Protein AF-H1S888-F1 (afdb_monomer_lite)

pLDDT: mean 78.97, std 16.56, range [36.41, 96.88]

InterPro domains:
  IPR021254 Protein of unknown function DUF2806 [PF10987] (113-180)

Sequence (180 aa):
MDIPGEKLIIKLWESCADRAIGSLLKPWQIKREGLAQVEVRRQETLLLAQAEKDADDIRKGLKIISGSGTAMRLIGTVAPKPDGKVEPTLDLDSLASSVTHARTANAIREEVNVAKALLHAEATLSRDDSPVPAESINDDWMYRWRDSAASVSSEQMQSLWGSVLAGEVKSPGSFSLRTL

Foldseek 3Di:
DDQALPVLLVLLVVLQVVLCALVVCPVVVVVVVPDDPPVSVVVVVVSLVVLLVVLVCLLVVVAADDPDPDDRDDDDDPDDDDPDPDDPDDDPVVVVRNVVSNVVSLVSQLSSQSNLLQVLLSVVSSNHRQDFDPDHADPVQVVLLSNLSSPDDDSVVSNVSSVVSNVCRRPPPPDDSVND

Secondary structure (DSSP, 8-state):
-PPTTHHHHHHHHHHHHTTTTTGGGHHHHHHHTTS-HHHHHHHHHHHHHHHHHHHHHHHTTS-----STT--------PPPPSS-------HHHHHHHHHHHHHHHHHHHHHHHHHHHHHHHHHHTT--PPPPSSPPPHHHHHHHHHHHHT--SHHHHHHHHHHHHHHHHSTTSS-GGG-

Structure (mmCIF, N/CA/C/O backbone):
data_AF-H1S888-F1
#
_entry.id   AF-H1S888-F1
#
loop_
_atom_site.group_PDB
_atom_site.id
_atom_site.type_symbol
_atom_site.label_atom_id
_atom_site.label_alt_id
_atom_site.label_comp_id
_atom_site.label_asym_id
_atom_site.label_entity_id
_atom_site.label_seq_id
_atom_site.pdbx_PDB_ins_code
_atom_site.Cartn_x
_atom_site.Cartn_y
_atom_site.Cartn_z
_atom_site.occupancy
_atom_site.B_iso_or_equiv
_atom_site.auth_seq_id
_atom_site.auth_comp_id
_atom_site.auth_asym_id
_atom_site.auth_atom_id
_atom_site.pdbx_PDB_model_num
ATOM 1 N N . MET A 1 1 ? 19.647 15.622 -17.410 1.00 48.53 1 MET A N 1
ATOM 2 C CA . MET A 1 1 ? 20.267 14.317 -17.114 1.00 48.53 1 MET A CA 1
ATOM 3 C C . MET A 1 1 ? 19.140 13.451 -16.610 1.00 48.53 1 MET A C 1
ATOM 5 O O . MET A 1 1 ? 18.518 13.871 -15.644 1.00 48.53 1 MET A O 1
ATOM 9 N N . ASP A 1 2 ? 18.837 12.350 -17.296 1.00 62.00 2 ASP A N 1
ATOM 10 C CA . ASP A 1 2 ? 17.839 11.381 -16.825 1.00 62.00 2 ASP A CA 1
ATOM 11 C C . ASP A 1 2 ? 18.336 10.807 -15.491 1.00 62.00 2 ASP A C 1
ATOM 13 O O . ASP A 1 2 ? 19.504 10.416 -15.391 1.00 62.00 2 ASP A O 1
ATOM 17 N N . ILE A 1 3 ? 17.498 10.832 -14.453 1.00 72.19 3 ILE A N 1
ATOM 18 C CA . ILE A 1 3 ? 17.860 10.257 -13.156 1.00 72.19 3 ILE A CA 1
ATOM 19 C C . ILE A 1 3 ? 17.738 8.733 -13.279 1.00 72.19 3 ILE A C 1
ATOM 21 O O . ILE A 1 3 ? 16.745 8.250 -13.834 1.00 72.19 3 ILE A O 1
ATOM 25 N N . PRO A 1 4 ? 18.706 7.959 -12.757 1.00 80.50 4 PRO A N 1
ATOM 26 C CA . PRO A 1 4 ? 18.615 6.513 -12.786 1.00 80.50 4 PRO A CA 1
ATOM 27 C C . PRO A 1 4 ? 17.302 5.977 -12.214 1.00 80.50 4 PRO A C 1
ATOM 29 O O . PRO A 1 4 ? 16.822 6.453 -11.183 1.00 80.50 4 PRO A O 1
ATOM 32 N N . GLY A 1 5 ? 16.682 5.027 -12.913 1.00 83.50 5 GLY A N 1
ATOM 33 C CA . GLY A 1 5 ? 15.406 4.425 -12.506 1.00 83.50 5 GLY A CA 1
ATOM 34 C C . GLY A 1 5 ? 14.165 5.319 -12.543 1.00 83.50 5 GLY A C 1
ATOM 35 O O . GLY A 1 5 ? 13.061 4.835 -12.288 1.00 83.50 5 GLY A O 1
ATOM 36 N N . GLU A 1 6 ? 14.283 6.595 -12.917 1.00 84.94 6 GLU A N 1
ATOM 37 C CA . GLU A 1 6 ? 13.170 7.554 -12.935 1.00 84.94 6 GLU A CA 1
ATOM 38 C C . GLU A 1 6 ? 11.972 7.048 -13.745 1.00 84.94 6 GLU A C 1
ATOM 40 O O . GLU A 1 6 ? 10.835 7.077 -13.271 1.00 84.94 6 GLU A O 1
ATOM 45 N N . LYS A 1 7 ? 12.235 6.504 -14.936 1.00 87.38 7 LYS A N 1
ATOM 46 C CA . LYS A 1 7 ? 11.199 6.002 -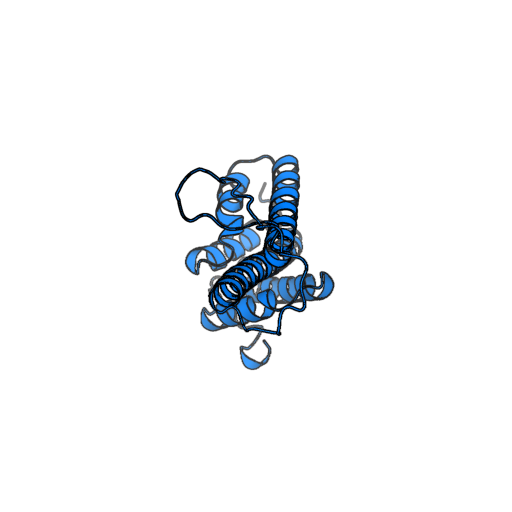15.847 1.00 87.38 7 LYS A CA 1
ATOM 47 C C . LYS A 1 7 ? 10.492 4.756 -15.298 1.00 87.38 7 LYS A C 1
ATOM 49 O O . LYS A 1 7 ? 9.284 4.615 -15.468 1.00 87.38 7 LYS A O 1
ATOM 54 N N . LEU A 1 8 ? 11.213 3.877 -14.597 1.00 90.31 8 LEU A N 1
ATOM 55 C CA . LEU A 1 8 ? 10.620 2.710 -13.933 1.00 90.31 8 LEU A CA 1
ATOM 56 C C . LEU A 1 8 ? 9.740 3.133 -12.757 1.00 90.31 8 LEU A C 1
ATOM 58 O O . LEU A 1 8 ? 8.657 2.580 -12.570 1.00 90.31 8 LEU A O 1
ATOM 62 N N . ILE A 1 9 ? 10.172 4.138 -11.992 1.00 88.62 9 ILE A N 1
ATOM 63 C CA . ILE A 1 9 ? 9.367 4.678 -10.898 1.00 88.62 9 ILE A CA 1
ATOM 64 C C . ILE A 1 9 ? 8.103 5.345 -11.452 1.00 88.62 9 ILE A C 1
ATOM 66 O O . ILE A 1 9 ? 7.027 5.137 -10.906 1.00 88.62 9 ILE A O 1
ATOM 70 N N . ILE A 1 10 ? 8.189 6.115 -12.543 1.00 86.69 10 ILE A N 1
ATOM 71 C CA . ILE A 1 10 ? 6.998 6.684 -13.201 1.00 86.69 10 ILE A CA 1
ATOM 72 C C . ILE A 1 10 ? 6.007 5.570 -13.570 1.00 86.69 10 ILE A C 1
ATOM 74 O O . ILE A 1 10 ? 4.856 5.622 -13.138 1.00 86.69 10 ILE A O 1
ATOM 78 N N . LYS A 1 11 ? 6.475 4.507 -14.238 1.00 89.19 11 LYS A N 1
ATOM 79 C CA . LYS A 1 11 ? 5.633 3.353 -14.588 1.00 89.19 11 LYS A CA 1
ATOM 80 C C . LYS A 1 11 ? 5.002 2.673 -13.367 1.00 89.19 11 LYS A C 1
ATOM 82 O O . LYS A 1 11 ? 3.832 2.287 -13.424 1.00 89.19 11 LYS A O 1
ATOM 87 N N . LEU A 1 12 ? 5.751 2.506 -12.271 1.00 90.75 12 LEU A N 1
ATOM 88 C CA . LEU A 1 12 ? 5.231 1.959 -11.010 1.00 90.75 12 LEU A CA 1
ATOM 89 C C . LEU A 1 12 ? 4.005 2.757 -10.537 1.00 90.75 12 LEU A C 1
ATOM 91 O O . LEU A 1 12 ? 2.976 2.166 -10.208 1.00 90.75 12 LEU A O 1
ATOM 95 N N . TRP A 1 13 ? 4.101 4.087 -10.523 1.00 86.50 13 TRP A N 1
ATOM 96 C CA . TRP A 1 13 ? 3.029 4.945 -10.015 1.00 86.50 13 TRP A CA 1
ATOM 97 C C . TRP A 1 13 ? 1.839 5.044 -10.954 1.00 86.50 13 TRP A C 1
ATOM 99 O O . TRP A 1 13 ? 0.715 4.982 -10.468 1.00 86.50 13 TRP A O 1
ATOM 109 N N . GLU A 1 14 ? 2.052 5.105 -12.268 1.00 85.56 14 GLU A N 1
ATOM 110 C CA . GLU A 1 14 ? 0.965 5.003 -13.255 1.00 85.56 14 GLU A CA 1
ATOM 111 C C . GLU A 1 14 ? 0.195 3.686 -13.074 1.00 85.56 14 GLU A C 1
ATOM 113 O O . GLU A 1 14 ? -1.032 3.673 -12.967 1.00 85.56 14 GLU A O 1
ATOM 118 N N . SER A 1 15 ? 0.924 2.583 -12.875 1.00 87.31 15 SER A N 1
ATOM 119 C CA . SER A 1 15 ? 0.326 1.267 -12.623 1.00 87.31 15 SER A CA 1
ATOM 120 C C . SER A 1 15 ? -0.490 1.217 -11.321 1.00 87.31 15 SER A C 1
ATOM 122 O O . SER A 1 15 ? -1.441 0.444 -11.212 1.00 87.31 15 SER A O 1
ATOM 124 N N . CYS A 1 16 ? -0.173 2.037 -10.321 1.00 84.69 16 CYS A N 1
ATOM 125 C CA . CYS A 1 16 ? -0.935 2.083 -9.070 1.00 84.69 16 CYS A CA 1
ATOM 126 C C . CYS A 1 16 ? -2.110 3.073 -9.133 1.00 84.69 16 CYS A C 1
ATOM 128 O O . CYS A 1 16 ? -3.211 2.768 -8.663 1.00 84.69 16 CYS A O 1
ATOM 130 N N . ALA A 1 17 ? -1.893 4.245 -9.734 1.00 76.75 17 ALA A N 1
ATOM 131 C CA . ALA A 1 17 ? -2.830 5.363 -9.748 1.00 76.75 17 ALA A CA 1
ATOM 132 C C . ALA A 1 17 ? -4.131 5.032 -10.489 1.00 76.75 17 ALA A C 1
ATOM 134 O O . ALA A 1 17 ? -5.212 5.331 -9.966 1.00 76.75 17 ALA A O 1
ATOM 135 N N . ASP A 1 18 ? -4.027 4.356 -11.637 1.00 74.94 18 ASP A N 1
ATOM 136 C CA . ASP A 1 18 ? -5.175 3.939 -12.455 1.00 74.94 18 ASP A CA 1
ATOM 137 C C . ASP A 1 18 ? -6.111 2.980 -11.707 1.00 74.94 18 ASP A C 1
ATOM 139 O O . ASP A 1 18 ? -7.316 2.951 -11.945 1.00 74.94 18 ASP A O 1
ATOM 143 N N . ARG A 1 19 ? -5.568 2.228 -10.744 1.00 79.75 19 ARG A N 1
ATOM 144 C CA . ARG A 1 19 ? -6.278 1.187 -9.982 1.00 79.75 19 ARG A CA 1
ATOM 145 C C . ARG A 1 19 ? -6.699 1.658 -8.586 1.00 79.75 19 ARG A C 1
ATOM 147 O O . ARG A 1 19 ? -7.137 0.852 -7.770 1.00 79.75 19 ARG A O 1
ATOM 154 N N . ALA A 1 20 ? -6.560 2.960 -8.309 1.00 66.81 20 ALA A N 1
ATOM 155 C CA . ALA A 1 20 ? -6.779 3.588 -7.001 1.00 66.81 20 ALA A CA 1
ATOM 156 C C . ALA A 1 20 ? -5.927 2.999 -5.854 1.00 66.81 20 ALA A C 1
ATOM 158 O O . ALA A 1 20 ? -6.267 3.145 -4.679 1.00 66.81 20 ALA A O 1
ATOM 159 N N . ILE A 1 21 ? -4.795 2.378 -6.182 1.00 74.06 21 ILE A N 1
ATOM 160 C CA . ILE A 1 21 ? -3.857 1.802 -5.217 1.00 74.06 21 ILE A CA 1
ATOM 161 C C . ILE A 1 21 ? -2.897 2.904 -4.765 1.00 74.06 21 ILE A C 1
ATOM 163 O O . ILE A 1 21 ? -2.371 3.653 -5.586 1.00 74.06 21 ILE A O 1
ATOM 167 N N . GLY A 1 22 ? -2.683 3.033 -3.454 1.00 65.38 22 GLY A N 1
ATOM 168 C CA . GLY A 1 22 ? -1.818 4.083 -2.911 1.00 65.38 22 GLY A CA 1
ATOM 169 C C . GLY A 1 22 ? -2.488 5.460 -2.862 1.00 65.38 22 GLY A C 1
ATOM 170 O O . GLY A 1 22 ? -1.822 6.477 -3.042 1.00 65.38 22 GLY A O 1
ATOM 171 N N . SER A 1 23 ? -3.798 5.520 -2.589 1.00 68.44 23 SER A N 1
ATOM 172 C CA . SER A 1 23 ? -4.557 6.777 -2.441 1.00 68.44 23 SER A CA 1
ATOM 173 C C . SER A 1 23 ? -3.902 7.769 -1.461 1.00 68.44 23 SER A C 1
ATOM 175 O O . SER A 1 23 ? -3.877 8.973 -1.721 1.00 68.44 23 SER A O 1
ATOM 177 N N . LEU A 1 24 ? -3.287 7.268 -0.381 1.00 70.25 24 LEU A N 1
ATOM 178 C CA . LEU A 1 24 ? -2.504 8.062 0.582 1.00 70.25 24 LEU A CA 1
ATOM 179 C C . LEU A 1 24 ? -1.325 8.824 -0.050 1.00 70.25 24 LEU A C 1
ATOM 181 O O . LEU A 1 24 ? -0.896 9.843 0.489 1.00 70.25 24 LEU A O 1
ATOM 185 N N . LEU A 1 25 ? -0.810 8.350 -1.186 1.00 68.50 25 LEU A N 1
ATOM 186 C CA . LEU A 1 25 ? 0.389 8.860 -1.850 1.00 68.50 25 LEU A CA 1
ATOM 187 C C . LEU A 1 25 ? 0.079 9.650 -3.137 1.00 68.50 25 LEU A C 1
ATOM 189 O O . LEU A 1 25 ? 0.992 10.167 -3.775 1.00 68.50 25 LEU A O 1
ATOM 193 N N . LYS A 1 26 ? -1.192 9.868 -3.504 1.00 69.44 26 LYS A N 1
ATOM 194 C CA . LYS A 1 26 ? -1.537 10.767 -4.629 1.00 69.44 26 LYS A CA 1
ATOM 195 C C . LYS A 1 26 ? -0.966 12.194 -4.488 1.00 69.44 26 LYS A C 1
ATOM 197 O O . LYS A 1 26 ? -0.446 12.716 -5.472 1.00 69.44 26 LYS A O 1
ATOM 202 N N . PRO A 1 27 ? -0.968 12.836 -3.297 1.00 60.16 27 PRO A N 1
ATOM 203 C CA . PRO A 1 27 ? -0.308 14.135 -3.112 1.00 60.16 27 PRO A CA 1
ATOM 204 C C . PRO A 1 27 ? 1.209 14.094 -3.336 1.00 60.16 27 PRO A C 1
ATOM 206 O O . PRO A 1 27 ? 1.821 15.113 -3.650 1.00 60.16 27 PRO A O 1
ATOM 209 N N . TRP A 1 28 ? 1.821 12.927 -3.148 1.00 58.56 28 TRP A N 1
ATOM 210 C CA . TRP A 1 28 ? 3.250 12.716 -3.318 1.00 58.56 28 TRP A CA 1
ATOM 211 C C . TRP A 1 28 ? 3.652 12.657 -4.799 1.00 58.56 28 TRP A C 1
ATOM 213 O O . TRP A 1 28 ? 4.620 13.319 -5.171 1.00 58.56 28 TRP A O 1
ATOM 223 N N . GLN A 1 29 ? 2.865 11.988 -5.654 1.00 64.19 29 GLN A N 1
ATOM 224 C CA . GLN A 1 29 ? 3.070 11.957 -7.112 1.00 64.19 29 GLN A CA 1
ATOM 225 C C . GLN A 1 29 ? 3.156 13.382 -7.686 1.00 64.19 29 GLN A C 1
ATOM 227 O O . GLN A 1 29 ? 4.125 13.730 -8.355 1.00 64.19 29 GLN A O 1
ATOM 232 N N . ILE A 1 30 ? 2.212 14.240 -7.281 1.00 63.41 30 ILE A N 1
ATOM 233 C CA . ILE A 1 30 ? 2.127 15.650 -7.690 1.00 63.41 30 ILE A CA 1
ATOM 234 C C . ILE A 1 30 ? 3.337 16.468 -7.196 1.00 63.41 30 ILE A C 1
ATOM 236 O O . ILE A 1 30 ? 3.849 17.328 -7.907 1.00 63.41 30 ILE A O 1
ATOM 240 N N . LYS A 1 31 ? 3.814 16.229 -5.965 1.00 61.53 31 LYS A N 1
ATOM 241 C CA . LYS A 1 31 ? 4.957 16.964 -5.388 1.00 61.53 31 LYS A CA 1
ATOM 242 C C . LYS A 1 31 ? 6.301 16.530 -5.964 1.00 61.53 31 LYS A C 1
ATOM 244 O O . LYS A 1 31 ? 7.193 17.364 -6.095 1.00 61.53 31 LYS A O 1
ATOM 249 N N . ARG A 1 32 ? 6.468 15.248 -6.294 1.00 62.41 32 ARG A N 1
ATOM 250 C CA . ARG A 1 32 ? 7.702 14.732 -6.902 1.00 62.41 32 ARG A CA 1
ATOM 251 C C . ARG A 1 32 ? 7.912 15.297 -8.305 1.00 62.41 32 ARG A C 1
ATOM 253 O O . ARG A 1 32 ? 9.036 15.655 -8.643 1.00 62.41 32 ARG A O 1
ATOM 260 N N . GLU A 1 33 ? 6.827 15.473 -9.056 1.00 61.12 33 GLU A N 1
ATOM 261 C CA . GLU A 1 33 ? 6.816 16.200 -10.332 1.00 61.12 33 GLU A CA 1
ATOM 262 C C . GLU A 1 33 ? 7.243 17.684 -10.173 1.00 61.12 33 GLU A C 1
ATOM 264 O O . GLU A 1 33 ? 7.674 18.308 -11.139 1.00 61.12 33 GLU A O 1
ATOM 269 N N . GLY A 1 34 ? 7.212 18.236 -8.948 1.00 56.25 34 GLY A N 1
ATOM 270 C CA . GLY A 1 34 ? 7.568 19.619 -8.590 1.00 56.25 34 GLY A CA 1
ATOM 271 C C . GLY A 1 34 ? 8.703 19.770 -7.553 1.00 56.25 34 GLY A C 1
ATOM 272 O O . GLY A 1 34 ? 8.559 20.508 -6.590 1.00 56.25 34 GLY A O 1
ATOM 273 N N . LEU A 1 35 ? 9.822 19.054 -7.711 1.00 51.38 35 LEU A N 1
ATOM 274 C CA . LEU A 1 35 ? 11.187 19.335 -7.197 1.00 51.38 35 LEU A CA 1
ATOM 275 C C . LEU A 1 35 ? 11.399 19.989 -5.793 1.00 51.38 35 LEU A C 1
ATOM 277 O O . LEU A 1 35 ? 11.653 21.189 -5.694 1.00 51.38 35 LEU A O 1
ATOM 281 N N . ALA A 1 36 ? 11.506 19.161 -4.733 1.00 57.38 36 ALA A N 1
ATOM 282 C CA . ALA A 1 36 ? 12.426 19.323 -3.574 1.00 57.38 36 ALA A CA 1
ATOM 283 C C . ALA A 1 36 ? 12.501 18.030 -2.711 1.00 57.38 36 ALA A C 1
ATOM 285 O O . ALA A 1 36 ? 11.753 17.857 -1.750 1.00 57.38 36 ALA A O 1
ATOM 286 N N . GLN A 1 37 ? 13.410 17.101 -3.032 1.00 61.38 37 GLN A N 1
ATOM 287 C CA . GLN A 1 37 ? 13.359 15.703 -2.550 1.00 61.38 37 GLN A CA 1
ATOM 288 C C . GLN A 1 37 ? 13.483 15.498 -1.022 1.00 61.38 37 GLN A C 1
ATOM 290 O O . GLN A 1 37 ? 12.790 14.650 -0.466 1.00 61.38 37 GLN A O 1
ATOM 295 N N . VAL A 1 38 ? 14.330 16.257 -0.312 1.00 64.31 38 VAL A N 1
ATOM 296 C CA . VAL A 1 38 ? 14.580 16.027 1.133 1.00 64.31 38 VAL A CA 1
ATOM 297 C C . VAL A 1 38 ? 13.374 16.405 1.997 1.00 64.31 38 VAL A C 1
ATOM 299 O O . VAL A 1 38 ? 12.980 15.651 2.887 1.00 64.31 38 VAL A O 1
ATOM 302 N N . GLU A 1 39 ? 12.766 17.561 1.730 1.00 69.62 39 GLU A N 1
ATOM 303 C CA . GLU A 1 39 ? 11.592 18.018 2.479 1.00 69.62 39 GLU A CA 1
ATOM 304 C C . GLU A 1 39 ? 10.372 17.145 2.174 1.00 69.62 39 GLU A C 1
ATOM 306 O O . GLU A 1 39 ? 9.610 16.806 3.078 1.00 69.62 39 GLU A O 1
ATOM 311 N N . VAL A 1 40 ? 10.236 16.703 0.922 1.00 69.62 40 VAL A N 1
ATOM 312 C CA . VAL A 1 40 ? 9.197 15.756 0.505 1.00 69.62 40 VAL A CA 1
ATOM 313 C C . VAL A 1 40 ? 9.347 14.427 1.256 1.00 69.62 40 VAL A C 1
ATOM 315 O O . VAL A 1 40 ? 8.387 13.981 1.888 1.00 69.62 40 VAL A O 1
ATOM 318 N N . ARG A 1 41 ? 10.569 13.883 1.353 1.00 71.75 41 ARG A N 1
ATOM 319 C CA . ARG A 1 41 ? 10.831 12.632 2.083 1.00 71.75 41 ARG A CA 1
ATOM 320 C C . ARG A 1 41 ? 10.530 12.725 3.579 1.00 71.75 41 ARG A C 1
ATOM 322 O O . ARG A 1 41 ? 9.995 11.791 4.187 1.00 71.75 41 ARG A O 1
ATOM 329 N N . ARG A 1 42 ? 10.860 13.864 4.192 1.00 79.38 42 ARG A N 1
ATOM 330 C CA . ARG A 1 42 ? 10.530 14.145 5.595 1.00 79.38 42 ARG A CA 1
ATOM 331 C C . ARG A 1 42 ? 9.015 14.194 5.801 1.00 79.38 42 ARG A C 1
ATOM 333 O O . ARG A 1 42 ? 8.509 13.585 6.740 1.00 79.38 42 ARG A O 1
ATOM 340 N N . GLN A 1 43 ? 8.292 14.885 4.922 1.00 75.44 43 GLN A N 1
ATOM 341 C CA . GLN A 1 43 ? 6.833 14.997 4.986 1.00 75.44 43 GLN A CA 1
ATOM 342 C C . GLN A 1 43 ? 6.127 13.648 4.801 1.00 75.44 43 GLN A C 1
ATOM 344 O O . GLN A 1 43 ? 5.179 13.372 5.531 1.00 75.44 43 GLN A O 1
ATOM 349 N N . GLU A 1 44 ? 6.601 12.793 3.891 1.00 76.62 44 GLU A N 1
ATOM 350 C CA . GLU A 1 44 ? 6.084 11.425 3.710 1.00 76.62 44 GLU A CA 1
ATOM 351 C C . GLU A 1 44 ? 6.163 10.614 5.001 1.00 76.62 44 GLU A C 1
ATOM 353 O O . GLU A 1 44 ? 5.178 10.026 5.447 1.00 76.62 44 GLU A O 1
ATOM 358 N N . THR A 1 45 ? 7.346 10.617 5.618 1.00 83.81 45 THR A N 1
ATOM 359 C CA . THR A 1 45 ? 7.608 9.848 6.836 1.00 83.81 45 THR A CA 1
ATOM 360 C C . THR A 1 45 ? 6.687 10.314 7.962 1.00 83.81 45 THR A C 1
ATOM 362 O O . THR A 1 45 ? 6.119 9.498 8.684 1.00 83.81 45 THR A O 1
ATOM 365 N N . LEU A 1 46 ? 6.482 11.629 8.076 1.00 87.56 46 LEU A N 1
ATOM 366 C CA . LEU A 1 46 ? 5.566 12.216 9.051 1.00 87.56 46 LEU A CA 1
ATOM 367 C C . LEU A 1 46 ? 4.104 11.853 8.783 1.00 87.56 46 LEU A C 1
ATOM 369 O O . LEU A 1 46 ? 3.377 11.577 9.732 1.00 87.56 46 LEU A O 1
ATOM 373 N N . LEU A 1 47 ? 3.668 11.835 7.521 1.00 85.06 47 LEU A N 1
ATOM 374 C CA . LEU A 1 47 ? 2.293 11.483 7.164 1.00 85.06 47 LEU A CA 1
ATOM 375 C C . LEU A 1 47 ? 1.987 10.018 7.488 1.00 85.06 47 LEU A C 1
ATOM 377 O O . LEU A 1 47 ? 0.950 9.731 8.084 1.00 85.06 47 LEU A O 1
ATOM 381 N N . LEU A 1 48 ? 2.905 9.105 7.161 1.00 86.62 48 LEU A N 1
ATOM 382 C CA . LEU A 1 48 ? 2.769 7.691 7.513 1.00 86.62 48 LEU A CA 1
ATOM 383 C C . LEU A 1 48 ? 2.771 7.489 9.032 1.00 86.62 48 LEU A C 1
ATOM 385 O O . LEU A 1 48 ? 1.879 6.828 9.557 1.00 86.62 48 LEU A O 1
ATOM 389 N N . ALA A 1 49 ? 3.709 8.115 9.748 1.00 87.94 49 ALA A N 1
ATOM 390 C CA . ALA A 1 49 ? 3.772 8.029 11.207 1.00 87.94 49 ALA A CA 1
ATOM 391 C C . ALA A 1 49 ? 2.502 8.588 11.875 1.00 87.94 49 ALA A C 1
ATOM 393 O O . ALA A 1 49 ? 2.002 8.029 12.853 1.00 87.94 49 ALA A O 1
ATOM 394 N N . GLN A 1 50 ? 1.949 9.676 11.332 1.00 88.00 50 GLN A N 1
ATOM 395 C CA . GLN A 1 50 ? 0.695 10.247 11.811 1.00 88.00 50 GLN A CA 1
ATOM 396 C C . GLN A 1 50 ? -0.489 9.304 11.554 1.00 88.00 50 GLN A C 1
ATOM 398 O O . GLN A 1 50 ? -1.313 9.118 12.448 1.00 88.00 50 GLN A O 1
ATOM 403 N N . ALA A 1 51 ? -0.557 8.674 10.377 1.00 87.44 51 ALA A N 1
ATOM 404 C CA . ALA A 1 51 ? -1.600 7.703 10.049 1.00 87.44 51 ALA A CA 1
ATOM 405 C C . ALA A 1 51 ? -1.560 6.471 10.972 1.00 87.44 51 ALA A C 1
ATOM 407 O O . ALA A 1 51 ? -2.608 6.001 11.415 1.00 87.44 51 ALA A O 1
ATOM 408 N N . GLU A 1 52 ? -0.367 5.980 11.317 1.00 89.06 52 GLU A N 1
ATOM 409 C CA . GLU A 1 52 ? -0.196 4.875 12.268 1.00 89.06 52 GLU A CA 1
ATOM 410 C C . GLU A 1 52 ? -0.680 5.243 13.667 1.00 89.06 52 GLU A C 1
ATOM 412 O O . GLU A 1 52 ? -1.468 4.509 14.268 1.00 89.06 52 GLU A O 1
ATOM 417 N N . LYS A 1 53 ? -0.261 6.411 14.164 1.00 89.12 53 LYS A N 1
ATOM 418 C CA . LYS A 1 53 ? -0.698 6.908 15.468 1.00 89.12 53 LYS A CA 1
ATOM 419 C C . LYS A 1 53 ? -2.216 7.063 15.524 1.00 89.12 53 LYS A C 1
ATOM 421 O O . LYS A 1 53 ? -2.846 6.617 16.477 1.00 89.12 53 LYS A O 1
ATOM 426 N N . ASP A 1 54 ? -2.806 7.645 14.485 1.00 85.12 54 ASP A N 1
ATOM 427 C CA . ASP A 1 54 ? -4.252 7.811 14.399 1.00 85.12 54 ASP A CA 1
ATOM 428 C C . ASP A 1 54 ? -4.985 6.463 14.361 1.00 85.12 54 ASP A C 1
ATOM 430 O O . ASP A 1 54 ? -6.011 6.310 15.024 1.00 85.12 54 ASP A O 1
ATOM 434 N N . ALA A 1 55 ? -4.460 5.465 13.643 1.00 86.69 55 ALA A N 1
ATOM 435 C CA . ALA A 1 55 ? -5.028 4.119 13.626 1.00 86.69 55 ALA A CA 1
ATOM 436 C C . ALA A 1 55 ? -4.973 3.447 15.010 1.00 86.69 55 ALA A C 1
ATOM 438 O O . ALA A 1 55 ? -5.917 2.753 15.403 1.00 86.69 55 ALA A O 1
ATOM 439 N N . ASP A 1 56 ? -3.893 3.654 15.762 1.00 86.31 56 ASP A N 1
ATOM 440 C CA . ASP A 1 56 ? -3.750 3.154 17.128 1.00 86.31 56 ASP A CA 1
ATOM 441 C C . ASP A 1 56 ? -4.689 3.860 18.108 1.00 86.31 56 ASP A C 1
ATOM 443 O O . ASP A 1 56 ? -5.311 3.201 18.946 1.00 86.31 56 ASP A O 1
ATOM 447 N N . ASP A 1 57 ? -4.843 5.176 17.980 1.00 82.94 57 ASP A N 1
ATOM 448 C CA . ASP A 1 57 ? -5.744 5.971 18.811 1.00 82.94 57 ASP A CA 1
ATOM 449 C C . ASP A 1 57 ? -7.215 5.609 18.545 1.00 82.94 57 ASP A C 1
ATOM 451 O O . ASP A 1 57 ? -7.998 5.486 19.491 1.00 82.94 57 ASP A O 1
ATOM 455 N N . ILE A 1 58 ? -7.592 5.337 17.289 1.00 80.75 58 ILE A N 1
ATOM 456 C CA . ILE A 1 58 ? -8.924 4.808 16.943 1.00 80.75 58 ILE A CA 1
ATOM 457 C C . ILE A 1 58 ? -9.128 3.420 17.567 1.00 80.75 58 ILE A C 1
ATOM 459 O O . ILE A 1 58 ? -10.172 3.158 18.165 1.00 80.75 58 ILE A O 1
ATOM 463 N N . ARG A 1 59 ? -8.128 2.527 17.493 1.00 81.31 59 ARG A N 1
ATOM 464 C CA . ARG A 1 59 ? -8.220 1.172 18.072 1.00 81.31 59 ARG A CA 1
ATOM 465 C C . ARG A 1 59 ? -8.366 1.193 19.594 1.00 81.31 59 ARG A C 1
ATOM 467 O O . ARG A 1 59 ? -9.099 0.378 20.144 1.00 81.31 59 ARG A O 1
ATOM 474 N N . LYS A 1 60 ? -7.684 2.121 20.269 1.00 80.81 60 LYS A N 1
ATOM 475 C CA . LYS A 1 60 ? -7.782 2.332 21.724 1.00 80.81 60 LYS A CA 1
ATOM 476 C C . LYS A 1 60 ? -9.070 3.056 22.142 1.00 80.81 60 LYS A C 1
ATOM 478 O O . LYS A 1 60 ? -9.288 3.237 23.335 1.00 80.81 60 LYS A O 1
ATOM 483 N N . GLY A 1 61 ? -9.902 3.491 21.190 1.00 73.94 61 GLY A N 1
ATOM 484 C CA . GLY A 1 61 ? -11.113 4.270 21.460 1.00 73.94 61 GLY A CA 1
ATOM 485 C C . GLY A 1 61 ? -10.840 5.712 21.902 1.00 73.94 61 GLY A C 1
ATOM 486 O O . GLY A 1 61 ? -11.742 6.376 22.402 1.00 73.94 61 GLY A O 1
ATOM 487 N N . LEU A 1 62 ? -9.609 6.203 21.722 1.00 72.56 62 LEU A N 1
ATOM 488 C CA . LEU A 1 62 ? -9.205 7.576 22.044 1.00 72.56 62 LEU A CA 1
ATOM 489 C C . LEU A 1 62 ? -9.651 8.571 20.962 1.00 72.56 62 LEU A C 1
ATOM 491 O O . LEU A 1 62 ? -9.779 9.763 21.237 1.00 72.56 62 LEU A O 1
ATOM 495 N N . LYS A 1 63 ? -9.890 8.086 19.736 1.00 71.94 63 LYS A N 1
ATOM 496 C CA . LYS A 1 63 ? -10.326 8.886 18.587 1.00 71.94 63 LYS A CA 1
ATOM 497 C C . LYS A 1 63 ? -11.593 8.290 17.970 1.00 71.94 63 LYS A C 1
ATOM 499 O O . LYS A 1 63 ? -11.640 7.104 17.660 1.00 71.94 63 LYS A O 1
ATOM 504 N N . ILE A 1 64 ? -12.601 9.137 17.770 1.00 61.91 64 ILE A N 1
ATOM 505 C CA . ILE A 1 64 ? -13.861 8.819 17.083 1.00 61.91 64 ILE A CA 1
ATOM 506 C C . ILE A 1 64 ? -13.902 9.651 15.803 1.00 61.91 64 ILE A C 1
ATOM 508 O O . ILE A 1 64 ? -13.573 10.840 15.818 1.00 61.91 64 ILE A O 1
ATOM 512 N N . ILE A 1 65 ? -14.292 9.041 14.686 1.00 57.88 65 ILE A N 1
ATOM 513 C CA . ILE A 1 65 ? -14.451 9.764 13.422 1.00 57.88 65 ILE A CA 1
ATOM 514 C C . ILE A 1 65 ? -15.846 10.388 13.415 1.00 57.88 65 ILE A C 1
ATOM 516 O O . ILE A 1 65 ? -16.847 9.698 13.251 1.00 57.88 65 ILE A O 1
ATOM 520 N N . SER A 1 66 ? -15.911 11.706 13.603 1.00 51.50 66 SER A N 1
ATOM 521 C CA . SER A 1 66 ? -17.145 12.466 13.402 1.00 51.50 66 SER A CA 1
ATOM 522 C C . SER A 1 66 ? -17.347 12.690 11.904 1.00 51.50 66 SER A C 1
ATOM 524 O O . SER A 1 66 ? -16.583 13.416 11.267 1.00 51.50 66 SER A O 1
ATOM 526 N N . GLY A 1 67 ? -18.358 12.043 11.328 1.00 49.72 67 GLY A N 1
ATOM 527 C CA . GLY A 1 67 ? -18.797 12.275 9.956 1.00 49.72 67 GLY A CA 1
ATOM 528 C C . GLY A 1 67 ? -19.492 13.628 9.818 1.00 49.72 67 GLY A C 1
ATOM 529 O O . GLY A 1 67 ? -20.711 13.700 9.752 1.00 49.72 67 GLY A O 1
ATOM 530 N N . SER A 1 68 ? -18.713 14.704 9.771 1.00 36.78 68 SER A N 1
ATOM 531 C CA . SER A 1 68 ? -19.121 15.995 9.222 1.00 36.78 68 SER A CA 1
ATOM 532 C C . SER A 1 68 ? -17.881 16.653 8.647 1.00 36.78 68 SER A C 1
ATOM 534 O O . SER A 1 68 ? -16.881 16.818 9.347 1.00 36.78 68 SER A O 1
ATOM 536 N N . GLY A 1 69 ? -17.945 17.013 7.366 1.00 42.50 69 GLY A N 1
ATOM 537 C CA . GLY A 1 69 ? -16.866 17.694 6.666 1.00 42.50 69 GLY A CA 1
ATOM 538 C C . GLY A 1 69 ? -16.266 18.835 7.493 1.00 42.50 69 GLY A C 1
ATOM 539 O O . GLY A 1 69 ? -16.972 19.631 8.112 1.00 42.50 69 GLY A O 1
ATOM 540 N N . THR A 1 70 ? -14.935 18.884 7.472 1.00 38.28 70 THR A N 1
ATOM 541 C CA . THR A 1 70 ? -14.110 20.063 7.777 1.00 38.28 70 THR A CA 1
ATOM 542 C C . THR A 1 70 ? -13.871 20.423 9.253 1.00 38.28 70 THR A C 1
ATOM 544 O O . THR A 1 70 ? -13.185 21.406 9.515 1.00 38.28 70 THR A O 1
ATOM 547 N N . ALA A 1 71 ? -14.272 19.615 10.241 1.00 36.41 71 ALA A N 1
ATOM 548 C CA . ALA A 1 71 ? -13.756 19.800 11.606 1.00 36.41 71 ALA A CA 1
ATOM 549 C C . ALA A 1 71 ? -13.727 18.502 12.427 1.00 36.41 71 ALA A C 1
ATOM 551 O O . ALA A 1 71 ? -14.767 17.986 12.833 1.00 36.41 71 ALA A O 1
ATOM 552 N N . MET A 1 72 ? -12.518 18.018 12.748 1.00 38.88 72 MET A N 1
ATOM 553 C CA . MET A 1 72 ? -12.304 17.091 13.867 1.00 38.88 72 MET A CA 1
ATOM 554 C C . MET A 1 72 ? -12.819 17.766 15.140 1.00 38.88 72 MET A C 1
ATOM 556 O O . MET A 1 72 ? -12.208 18.712 15.633 1.00 38.88 72 MET A O 1
ATOM 560 N N . ARG A 1 73 ? -13.956 17.308 15.662 1.00 38.56 73 ARG A N 1
ATOM 561 C CA . ARG A 1 73 ? -14.544 17.853 16.884 1.00 38.56 73 ARG A CA 1
ATOM 562 C C . ARG A 1 73 ? -14.472 16.807 17.991 1.00 38.56 73 ARG A C 1
ATOM 564 O O . ARG A 1 73 ? -15.016 15.716 17.857 1.00 38.56 73 ARG A O 1
ATOM 571 N N . LEU A 1 74 ? -13.777 17.166 19.070 1.00 40.38 74 LEU A N 1
ATOM 572 C CA . LEU A 1 74 ? -13.750 16.440 20.337 1.00 40.38 74 LEU A CA 1
ATOM 573 C C . LEU A 1 74 ? -15.171 16.379 20.909 1.00 40.38 74 LEU A C 1
ATOM 575 O O . LEU A 1 74 ? -15.752 17.416 21.227 1.00 40.38 74 LEU A O 1
ATOM 579 N N . ILE A 1 75 ? -15.713 15.175 21.068 1.00 38.75 75 ILE A N 1
ATOM 580 C CA . ILE A 1 75 ? -16.843 14.920 21.962 1.00 38.75 75 ILE A CA 1
ATOM 581 C C . ILE A 1 75 ? -16.334 13.918 22.989 1.00 38.75 75 ILE A C 1
ATOM 583 O O . ILE A 1 75 ? -16.271 12.718 22.742 1.00 38.75 75 ILE A O 1
ATOM 587 N N . GLY A 1 76 ? -15.893 14.444 24.127 1.00 48.28 76 GLY A N 1
ATOM 588 C CA . GLY A 1 76 ? -15.670 13.645 25.316 1.00 48.28 76 GLY A CA 1
ATOM 589 C C . GLY A 1 76 ? -16.952 13.625 26.126 1.00 48.28 76 GLY A C 1
ATOM 590 O O . GLY A 1 76 ? -17.314 14.655 26.677 1.00 48.28 76 GLY A O 1
ATOM 591 N N . THR A 1 77 ? -17.591 12.464 26.233 1.00 38.12 77 THR A N 1
ATOM 592 C CA . THR A 1 77 ? -18.387 12.097 27.411 1.00 38.12 77 THR A CA 1
ATOM 593 C C . THR A 1 77 ? -18.363 10.577 27.556 1.00 38.12 77 THR A C 1
ATOM 595 O O . THR A 1 77 ? -19.256 9.887 27.071 1.00 38.12 77 THR A O 1
ATOM 598 N N . VAL A 1 78 ? -17.349 10.035 28.236 1.00 46.06 78 VAL A N 1
ATOM 599 C CA . VAL A 1 78 ? -17.555 8.759 28.935 1.00 46.06 78 VAL A CA 1
ATOM 600 C C . VAL A 1 78 ? -18.312 9.132 30.203 1.00 46.06 78 VAL A C 1
ATOM 602 O O . VAL A 1 78 ? -17.760 9.800 31.077 1.00 46.06 78 VAL A O 1
ATOM 605 N N . ALA A 1 79 ? -19.602 8.801 30.260 1.00 47.31 79 ALA A N 1
ATOM 606 C CA . ALA A 1 79 ? -20.390 8.988 31.471 1.00 47.31 79 ALA A CA 1
ATOM 607 C C . ALA A 1 79 ? -19.738 8.203 32.630 1.00 47.31 79 ALA A C 1
ATOM 609 O O . ALA A 1 79 ? -19.294 7.070 32.415 1.00 47.31 79 ALA A O 1
ATOM 610 N N . PRO A 1 80 ? -19.652 8.770 33.846 1.00 47.59 80 PRO A N 1
ATOM 611 C CA . PRO A 1 80 ? -19.135 8.041 34.995 1.00 47.59 80 PRO A CA 1
ATOM 612 C C . PRO A 1 80 ? -20.047 6.839 35.278 1.00 47.59 80 PRO A C 1
ATOM 614 O O . PRO A 1 80 ? -21.262 6.991 35.409 1.00 47.59 80 PRO A O 1
ATOM 617 N N . LYS A 1 81 ? -19.466 5.633 35.334 1.00 57.34 81 LYS A N 1
ATOM 618 C CA . LYS A 1 81 ? -20.197 4.415 35.709 1.00 57.34 81 LYS A CA 1
ATOM 619 C C . LYS A 1 81 ? -20.675 4.543 37.165 1.00 57.34 81 LYS A C 1
ATOM 621 O O . LYS A 1 81 ? -19.851 4.874 38.014 1.00 57.34 81 LYS A O 1
ATOM 626 N N . PRO A 1 82 ? -21.956 4.278 37.472 1.00 50.50 82 PRO A N 1
ATOM 627 C CA . PRO A 1 82 ? -22.436 4.255 38.849 1.00 50.50 82 PRO A CA 1
ATOM 628 C C . PRO A 1 82 ? -21.837 3.062 39.609 1.00 50.50 82 PRO A C 1
ATOM 630 O O . PRO A 1 82 ? -21.793 1.946 39.087 1.00 50.50 82 PRO A O 1
ATOM 633 N N . ASP A 1 83 ? -21.382 3.310 40.840 1.00 51.09 83 ASP A N 1
ATOM 634 C CA . ASP A 1 83 ? -20.853 2.299 41.761 1.00 51.09 83 ASP A CA 1
ATOM 635 C C . ASP A 1 83 ? -21.944 1.278 42.125 1.00 51.09 83 ASP A C 1
ATOM 637 O O . ASP A 1 83 ? -22.852 1.544 42.912 1.00 51.09 83 ASP A O 1
ATOM 641 N N . GLY A 1 84 ? -21.858 0.086 41.534 1.00 59.88 84 GLY A N 1
ATOM 642 C CA . GLY A 1 84 ? -22.740 -1.046 41.804 1.00 59.88 84 GLY A CA 1
ATOM 643 C C . GLY A 1 84 ? -22.312 -2.292 41.030 1.00 59.88 84 GLY A C 1
ATOM 644 O O . GLY A 1 84 ? -21.575 -2.201 40.048 1.00 59.88 84 GLY A O 1
ATOM 645 N N . LYS A 1 85 ? -22.760 -3.480 41.466 1.00 55.28 85 LYS A N 1
ATOM 646 C CA . LYS A 1 85 ? -22.613 -4.725 40.690 1.00 55.28 85 LYS A CA 1
ATOM 647 C C . LYS A 1 85 ? -23.401 -4.579 39.385 1.00 55.28 85 LYS A C 1
ATOM 649 O O . LYS A 1 85 ? -24.601 -4.822 39.352 1.00 55.28 85 LYS A O 1
ATOM 654 N N . VAL A 1 86 ? -22.718 -4.155 38.329 1.00 58.19 86 VAL A N 1
ATOM 655 C CA . VAL A 1 86 ? -23.248 -4.147 36.967 1.00 58.19 86 VAL A CA 1
ATOM 656 C C . VAL A 1 86 ? -23.214 -5.593 36.482 1.00 58.19 86 VAL A C 1
ATOM 658 O O . VAL A 1 86 ? -22.134 -6.163 36.316 1.00 58.19 86 VAL A O 1
ATOM 661 N N . GLU A 1 87 ? -24.386 -6.212 36.320 1.00 48.56 87 GLU A N 1
ATOM 662 C CA . GLU A 1 87 ? -24.485 -7.472 35.580 1.00 48.56 87 GLU A CA 1
ATOM 663 C C . GLU A 1 87 ? -23.839 -7.283 34.198 1.00 48.56 87 GLU A C 1
ATOM 665 O O . GLU A 1 87 ? -23.924 -6.187 33.641 1.00 48.56 87 GLU A O 1
ATOM 670 N N . PRO A 1 88 ? -23.143 -8.289 33.641 1.00 54.78 88 PRO A N 1
ATOM 671 C CA . PRO A 1 88 ? -22.541 -8.176 32.320 1.00 54.78 88 PRO A CA 1
ATOM 672 C C . PRO A 1 88 ? -23.643 -8.117 31.252 1.00 54.78 88 PRO A C 1
ATOM 674 O O . PRO A 1 88 ? -23.989 -9.118 30.631 1.00 54.78 88 PRO A O 1
ATOM 677 N N . THR A 1 89 ? -24.214 -6.935 31.050 1.00 60.19 89 THR A N 1
ATOM 678 C CA . THR A 1 89 ? -25.185 -6.661 29.996 1.00 60.19 89 THR A CA 1
ATOM 679 C C . THR A 1 89 ? -24.425 -6.313 28.722 1.00 60.19 89 THR A C 1
ATOM 681 O O . THR A 1 89 ? -23.525 -5.470 28.735 1.00 60.19 89 THR A O 1
ATOM 684 N N . LEU A 1 90 ? -24.765 -6.973 27.613 1.00 65.31 90 LEU A N 1
ATOM 685 C CA . LEU A 1 90 ? -24.196 -6.659 26.307 1.00 65.31 90 LEU A CA 1
ATOM 686 C C . LEU A 1 90 ? -24.813 -5.350 25.802 1.00 65.31 90 LEU A C 1
ATOM 688 O O . LEU A 1 90 ? -25.972 -5.318 25.396 1.00 65.31 90 LEU A O 1
ATOM 692 N N . ASP A 1 91 ? -24.037 -4.275 25.839 1.00 77.88 91 ASP A N 1
ATOM 693 C CA . ASP A 1 91 ? -24.425 -2.998 25.251 1.00 77.88 91 ASP A CA 1
ATOM 694 C C . ASP A 1 91 ? -24.170 -3.029 23.734 1.00 77.88 91 ASP A C 1
ATOM 696 O O . ASP A 1 91 ? -23.029 -3.018 23.263 1.00 77.88 91 ASP A O 1
ATOM 700 N N . LEU A 1 92 ? -25.256 -3.135 22.966 1.00 74.94 92 LEU A N 1
ATOM 701 C CA . LEU A 1 92 ? -25.213 -3.274 21.511 1.00 74.94 92 LEU A CA 1
ATOM 702 C C . LEU A 1 92 ? -24.711 -2.001 20.812 1.00 74.94 92 LEU A C 1
ATOM 704 O O . LEU A 1 92 ? -24.058 -2.110 19.772 1.00 74.94 92 LEU A O 1
ATOM 708 N N . ASP A 1 93 ? -24.956 -0.819 21.383 1.00 74.56 93 ASP A N 1
ATOM 709 C CA . ASP A 1 93 ? -24.588 0.461 20.768 1.00 74.56 93 ASP A CA 1
ATOM 710 C C . ASP A 1 93 ? -23.083 0.730 20.896 1.00 74.56 93 ASP A C 1
ATOM 712 O O . ASP A 1 93 ? -22.419 1.134 19.929 1.00 74.56 93 ASP A O 1
ATOM 716 N N . SER A 1 94 ? -22.505 0.440 22.068 1.00 73.50 94 SER A N 1
ATOM 717 C CA . SER A 1 94 ? -21.049 0.504 22.238 1.00 73.50 94 SER A CA 1
ATOM 718 C C . SER A 1 94 ? -20.336 -0.573 21.424 1.00 73.50 94 SER A C 1
ATOM 720 O O . SER A 1 94 ? -19.322 -0.268 20.794 1.00 73.50 94 SER A O 1
ATOM 722 N N . LEU A 1 95 ? -20.890 -1.788 21.329 1.00 73.94 95 LEU A N 1
ATOM 723 C CA . LEU A 1 95 ? -20.346 -2.840 20.467 1.00 73.94 95 LEU A CA 1
ATOM 724 C C . LEU A 1 95 ? -20.338 -2.421 18.990 1.00 73.94 95 LEU A C 1
ATOM 726 O O . LEU A 1 95 ? -19.313 -2.559 18.318 1.00 73.94 95 LEU A O 1
ATOM 730 N N . ALA A 1 96 ? -21.450 -1.880 18.483 1.00 77.12 96 ALA A N 1
ATOM 731 C CA . ALA A 1 96 ? -21.544 -1.402 17.105 1.00 77.12 96 ALA A CA 1
ATOM 732 C C . ALA A 1 96 ? -20.499 -0.311 16.816 1.00 77.12 96 ALA A C 1
ATOM 734 O O . ALA A 1 96 ? -19.791 -0.382 15.807 1.00 77.12 96 ALA A O 1
ATOM 735 N N . SER A 1 97 ? -20.33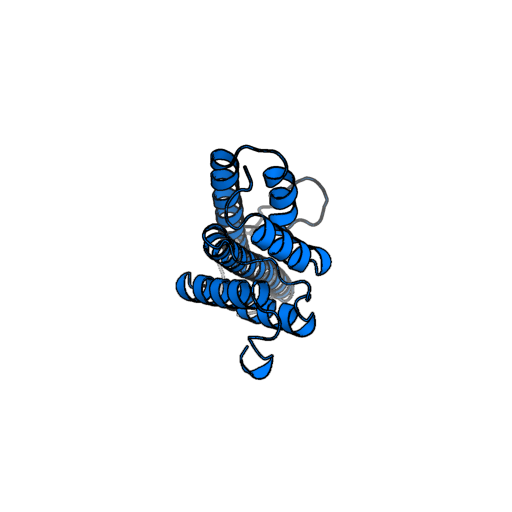7 0.641 17.738 1.00 77.69 97 SER A N 1
ATOM 736 C CA . SER A 1 97 ? -19.339 1.715 17.643 1.00 77.69 97 SER A CA 1
ATOM 737 C C . SER A 1 97 ? -17.898 1.186 17.687 1.00 77.69 97 SER A C 1
ATOM 739 O O . SER A 1 97 ? -17.039 1.621 16.922 1.00 77.69 97 SER A O 1
ATOM 741 N N . SER A 1 98 ? -17.604 0.201 18.538 1.00 76.62 98 SER A N 1
ATOM 742 C CA . SER A 1 98 ? -16.280 -0.429 18.580 1.00 76.62 98 SER A CA 1
ATOM 743 C C . SER A 1 98 ? -15.948 -1.170 17.284 1.00 76.62 98 SER A C 1
ATOM 745 O O . SER A 1 98 ? -14.812 -1.097 16.811 1.00 76.62 98 SER A O 1
ATOM 747 N N . VAL A 1 99 ? -16.923 -1.850 16.672 1.00 84.94 99 VAL A N 1
ATOM 748 C CA . VAL A 1 99 ? -16.725 -2.563 15.401 1.00 84.94 99 VAL A CA 1
ATOM 749 C C . VAL A 1 99 ? -16.431 -1.592 14.256 1.00 84.94 99 VAL A C 1
ATOM 751 O O . VAL A 1 99 ? -15.534 -1.857 13.453 1.00 84.94 99 VAL A O 1
ATOM 754 N N . THR A 1 100 ? -17.137 -0.461 14.165 1.00 86.31 100 THR A N 1
ATOM 755 C CA . THR A 1 100 ? -16.889 0.540 13.111 1.00 86.31 100 THR A CA 1
ATOM 756 C C . THR A 1 100 ? -15.514 1.193 13.262 1.00 86.31 100 THR A C 1
ATOM 758 O O . THR A 1 100 ? -14.776 1.309 12.276 1.00 86.31 100 THR A O 1
ATOM 761 N N . HIS A 1 101 ? -15.114 1.535 14.490 1.00 81.19 101 HIS A N 1
ATOM 762 C CA . HIS A 1 101 ? -13.770 2.037 14.783 1.00 81.19 101 HIS A CA 1
ATOM 763 C C . HIS A 1 101 ? -12.690 1.014 14.424 1.00 81.19 101 HIS A C 1
ATOM 765 O O . HIS A 1 101 ? -11.742 1.349 13.714 1.00 81.19 101 HIS A O 1
ATOM 771 N N . ALA A 1 102 ? -12.853 -0.246 14.835 1.00 83.19 102 ALA A N 1
ATOM 772 C CA . ALA A 1 102 ? -11.901 -1.310 14.530 1.00 83.19 102 ALA A CA 1
ATOM 773 C C . ALA A 1 102 ? -11.749 -1.538 13.019 1.00 83.19 102 ALA A C 1
ATOM 775 O O . ALA A 1 102 ? -10.625 -1.630 12.525 1.00 83.19 102 ALA A O 1
ATOM 776 N N . ARG A 1 103 ? -12.859 -1.566 12.267 1.00 88.94 103 ARG A N 1
ATOM 777 C CA . ARG A 1 103 ? -12.832 -1.684 10.798 1.00 88.94 103 ARG A CA 1
ATOM 778 C C . ARG A 1 103 ? -12.060 -0.540 10.155 1.00 88.94 103 ARG A C 1
ATOM 780 O O . ARG A 1 103 ? -11.225 -0.780 9.291 1.00 88.94 103 ARG A O 1
ATOM 787 N N . THR A 1 104 ? -12.285 0.686 10.616 1.00 87.19 104 THR A N 1
ATOM 788 C CA . THR A 1 104 ? -11.606 1.858 10.054 1.00 87.19 104 THR A CA 1
ATOM 789 C C . THR A 1 104 ? -10.116 1.860 10.388 1.00 87.19 104 THR A C 1
ATOM 791 O O . THR A 1 104 ? -9.282 2.064 9.511 1.00 87.19 104 THR A O 1
ATOM 794 N N . ALA A 1 105 ? -9.755 1.556 11.637 1.00 84.56 105 ALA A N 1
ATOM 795 C CA . ALA A 1 105 ? -8.361 1.427 12.055 1.00 84.56 105 ALA A CA 1
ATOM 796 C C . ALA A 1 105 ? -7.624 0.287 11.333 1.00 84.56 105 ALA A C 1
ATOM 798 O O . ALA A 1 105 ? -6.401 0.340 11.186 1.00 84.56 105 ALA A O 1
ATOM 799 N N . ASN A 1 106 ? -8.331 -0.775 10.935 1.00 90.81 106 ASN A N 1
ATOM 800 C CA . ASN A 1 106 ? -7.774 -1.840 10.102 1.00 90.81 106 ASN A CA 1
ATOM 801 C C . ASN A 1 106 ? -7.529 -1.349 8.677 1.00 90.81 106 ASN A C 1
ATOM 803 O O . ASN A 1 106 ? -6.397 -1.453 8.221 1.00 90.81 106 ASN A O 1
ATOM 807 N N . ALA A 1 107 ? -8.517 -0.707 8.050 1.00 90.81 107 ALA A N 1
ATOM 808 C CA . ALA A 1 107 ? -8.375 -0.156 6.704 1.00 90.81 107 ALA A CA 1
ATOM 809 C C . ALA A 1 107 ? -7.219 0.857 6.596 1.00 90.81 107 ALA A C 1
ATOM 811 O O . ALA A 1 107 ? -6.424 0.791 5.665 1.00 90.81 107 ALA A O 1
ATOM 812 N N . ILE A 1 108 ? -7.061 1.756 7.577 1.00 90.25 108 ILE A N 1
ATOM 813 C CA . ILE A 1 108 ? -5.939 2.714 7.592 1.00 90.25 108 ILE A CA 1
ATOM 814 C C . ILE A 1 108 ? -4.594 1.982 7.664 1.00 90.25 108 ILE A C 1
ATOM 816 O O . ILE A 1 108 ? -3.656 2.339 6.957 1.00 90.25 108 ILE A O 1
ATOM 820 N N . ARG A 1 109 ? -4.485 0.952 8.508 1.00 91.25 109 ARG A N 1
ATOM 821 C CA . ARG A 1 109 ? -3.243 0.183 8.663 1.00 91.25 109 ARG A CA 1
ATOM 822 C C . ARG A 1 109 ? -2.892 -0.588 7.396 1.00 91.25 109 ARG A C 1
ATOM 824 O O . ARG A 1 109 ? -1.737 -0.586 6.997 1.00 91.25 109 ARG A O 1
ATOM 831 N N . GLU A 1 110 ? -3.882 -1.216 6.775 1.00 93.00 110 GLU A N 1
ATOM 832 C CA . GLU A 1 110 ? -3.741 -1.912 5.494 1.00 93.00 110 GLU A CA 1
ATOM 833 C C . GLU A 1 110 ? -3.221 -0.963 4.406 1.00 93.00 110 GLU A C 1
ATOM 835 O O . GLU A 1 110 ? -2.247 -1.280 3.727 1.00 93.00 110 GLU A O 1
ATOM 840 N N . GLU A 1 111 ? -3.783 0.244 4.309 1.00 90.69 111 GLU A N 1
ATOM 841 C CA . GLU A 1 111 ? -3.308 1.278 3.382 1.00 90.69 111 GLU A CA 1
ATOM 842 C C . GLU A 1 111 ? -1.873 1.742 3.694 1.00 90.69 111 GLU A C 1
ATOM 844 O O . GLU A 1 111 ? -1.070 1.926 2.777 1.00 90.69 111 GLU A O 1
ATOM 849 N N . VAL A 1 112 ? -1.506 1.881 4.974 1.00 91.94 112 VAL A N 1
ATOM 850 C CA . VAL A 1 112 ? -0.122 2.189 5.384 1.00 91.94 112 VAL A CA 1
ATOM 851 C C . VAL A 1 112 ? 0.839 1.062 4.998 1.00 91.94 112 VAL A C 1
ATOM 853 O O . VAL A 1 112 ? 1.937 1.339 4.516 1.00 91.94 112 VAL A O 1
ATOM 856 N N . ASN A 1 113 ? 0.443 -0.200 5.168 1.00 94.31 113 ASN A N 1
ATOM 857 C CA . ASN A 1 113 ? 1.269 -1.351 4.807 1.00 94.31 113 ASN A CA 1
ATOM 858 C C . ASN A 1 113 ? 1.542 -1.390 3.295 1.00 94.31 113 ASN A C 1
ATOM 860 O O . ASN A 1 113 ? 2.695 -1.539 2.882 1.00 94.31 113 ASN A O 1
ATOM 864 N N . VAL A 1 114 ? 0.507 -1.168 2.475 1.00 93.94 114 VAL A N 1
ATOM 865 C CA . VAL A 1 114 ? 0.641 -1.045 1.012 1.00 93.94 114 VAL A CA 1
ATOM 866 C C . VAL A 1 114 ? 1.549 0.130 0.651 1.00 93.94 114 VAL A C 1
ATOM 868 O O . VAL A 1 114 ? 2.465 -0.028 -0.155 1.00 93.94 114 VAL A O 1
ATOM 871 N N . ALA A 1 115 ? 1.354 1.295 1.277 1.00 90.88 115 ALA A N 1
ATOM 872 C CA . ALA A 1 115 ? 2.188 2.473 1.046 1.00 90.88 115 ALA A CA 1
ATOM 873 C C . ALA A 1 115 ? 3.669 2.202 1.359 1.00 90.88 115 ALA A C 1
ATOM 875 O O . ALA A 1 115 ? 4.538 2.554 0.565 1.00 90.88 115 ALA A O 1
ATOM 876 N N . LYS A 1 116 ? 3.974 1.523 2.470 1.00 92.94 116 LYS A N 1
ATOM 877 C CA . LYS A 1 116 ? 5.350 1.132 2.814 1.00 92.94 116 LYS A CA 1
ATOM 878 C C . LYS A 1 116 ? 5.947 0.172 1.786 1.00 92.94 116 LYS A C 1
ATOM 880 O O . LYS A 1 116 ? 7.076 0.388 1.350 1.00 92.94 116 LYS A O 1
ATOM 885 N N . ALA A 1 117 ? 5.195 -0.838 1.346 1.00 95.12 117 ALA A N 1
ATOM 886 C CA . ALA A 1 117 ? 5.649 -1.753 0.298 1.00 95.12 117 ALA A CA 1
ATOM 887 C C . ALA A 1 117 ? 5.939 -1.021 -1.029 1.00 95.12 117 ALA A C 1
ATOM 889 O O . ALA A 1 117 ? 6.957 -1.295 -1.666 1.00 95.12 117 ALA A O 1
ATOM 890 N N . LEU A 1 118 ? 5.114 -0.037 -1.410 1.00 92.19 118 LEU A N 1
ATOM 891 C CA . LEU A 1 118 ? 5.358 0.821 -2.578 1.00 92.19 118 LEU A CA 1
ATOM 892 C C . LEU A 1 118 ? 6.649 1.635 -2.444 1.00 92.19 118 LEU A C 1
ATOM 894 O O . LEU A 1 118 ? 7.442 1.675 -3.382 1.00 92.19 118 LEU A O 1
ATOM 898 N N . LEU A 1 119 ? 6.900 2.233 -1.275 1.00 90.62 119 LEU A N 1
ATOM 899 C CA . LEU A 1 119 ? 8.140 2.975 -1.024 1.00 90.62 119 LEU A CA 1
ATOM 900 C C . LEU A 1 119 ? 9.381 2.072 -1.092 1.00 90.62 119 LEU A C 1
ATOM 902 O O . LEU A 1 119 ? 10.439 2.515 -1.540 1.00 90.62 119 LEU A O 1
ATOM 906 N N . HIS A 1 120 ? 9.269 0.808 -0.673 1.00 94.19 120 HIS A N 1
ATOM 907 C CA . HIS A 1 120 ? 10.338 -0.174 -0.861 1.00 94.19 120 HIS A CA 1
ATOM 908 C C . HIS A 1 120 ? 10.534 -0.536 -2.339 1.00 94.19 120 HIS A C 1
ATOM 910 O O . HIS A 1 120 ? 11.677 -0.608 -2.790 1.00 94.19 120 HIS A O 1
ATOM 916 N N . ALA A 1 121 ? 9.452 -0.721 -3.103 1.00 94.00 121 ALA A N 1
ATOM 917 C CA . ALA A 1 121 ? 9.531 -0.972 -4.542 1.00 94.00 121 ALA A CA 1
ATOM 918 C C . ALA A 1 121 ? 10.225 0.186 -5.273 1.00 94.00 121 ALA A C 1
ATOM 920 O O . ALA A 1 121 ? 11.164 -0.033 -6.035 1.00 94.00 121 ALA A O 1
ATOM 921 N N . GLU A 1 122 ? 9.826 1.423 -4.979 1.00 90.38 122 GLU A N 1
ATOM 922 C CA . GLU A 1 122 ? 10.467 2.625 -5.505 1.00 90.38 122 GLU A CA 1
ATOM 923 C C . GLU A 1 122 ? 11.959 2.674 -5.159 1.00 90.38 122 GLU A C 1
ATOM 925 O O . GLU A 1 122 ? 12.787 2.895 -6.041 1.00 90.38 122 GLU A O 1
ATOM 930 N N . ALA A 1 123 ? 12.320 2.447 -3.892 1.00 90.75 123 ALA A N 1
ATOM 931 C CA . ALA A 1 123 ? 13.716 2.469 -3.464 1.00 90.75 123 ALA A CA 1
ATOM 932 C C . ALA A 1 123 ? 14.565 1.442 -4.231 1.00 90.75 123 ALA A C 1
ATOM 934 O O . ALA A 1 123 ? 15.703 1.739 -4.600 1.00 90.75 123 ALA A O 1
ATOM 935 N N . THR A 1 124 ? 14.004 0.266 -4.519 1.00 93.56 124 THR A N 1
ATOM 936 C CA . THR A 1 124 ? 14.635 -0.754 -5.364 1.00 93.56 124 THR A CA 1
ATOM 937 C C . THR A 1 124 ? 14.798 -0.276 -6.808 1.00 93.56 124 THR A C 1
ATOM 939 O O . THR A 1 124 ? 15.890 -0.390 -7.361 1.00 93.56 124 THR A O 1
ATOM 942 N N . LEU A 1 125 ? 13.755 0.309 -7.406 1.00 91.38 125 LEU A N 1
ATOM 943 C CA . LEU A 1 125 ? 13.777 0.796 -8.792 1.00 91.38 125 LEU A CA 1
ATOM 944 C C . LEU A 1 125 ? 14.671 2.027 -8.988 1.00 91.38 125 LEU A C 1
ATOM 946 O O . LEU A 1 125 ? 15.256 2.180 -10.050 1.00 91.38 125 LEU A O 1
ATOM 950 N N . SER A 1 126 ? 14.840 2.873 -7.968 1.00 88.38 126 SER A N 1
ATOM 951 C CA . SER A 1 126 ? 15.666 4.096 -8.027 1.00 88.38 126 SER A CA 1
ATOM 952 C C . SER A 1 126 ? 17.154 3.857 -8.296 1.00 88.38 126 SER A C 1
ATOM 954 O O . SER A 1 126 ? 17.905 4.793 -8.555 1.00 88.38 126 SER A O 1
ATOM 956 N N . ARG A 1 127 ? 17.597 2.602 -8.190 1.00 86.62 127 ARG A N 1
ATOM 957 C CA . ARG A 1 127 ? 18.982 2.179 -8.424 1.00 86.62 127 ARG A CA 1
ATOM 958 C C . ARG A 1 127 ? 19.130 1.378 -9.717 1.00 86.62 127 ARG A C 1
ATOM 960 O O . ARG A 1 127 ? 20.186 0.791 -9.934 1.00 86.62 127 ARG A O 1
ATOM 967 N N . ASP A 1 128 ? 18.073 1.296 -10.521 1.00 85.81 128 ASP A N 1
ATOM 968 C CA . ASP A 1 128 ? 17.975 0.390 -11.657 1.00 85.81 128 ASP A CA 1
ATOM 969 C C . ASP A 1 128 ? 17.762 1.157 -12.965 1.00 85.81 128 ASP A C 1
ATOM 971 O O . ASP A 1 128 ? 16.765 1.848 -13.128 1.00 85.81 128 ASP A O 1
ATOM 975 N N . ASP A 1 129 ? 18.686 0.998 -13.910 1.00 85.56 129 ASP A N 1
ATOM 976 C CA . ASP A 1 129 ? 18.642 1.646 -15.229 1.00 85.56 129 ASP A CA 1
ATOM 977 C C . ASP A 1 129 ? 18.116 0.738 -16.344 1.00 85.56 129 ASP A C 1
ATOM 979 O O . ASP A 1 129 ? 18.318 1.001 -17.533 1.00 85.56 129 ASP A O 1
ATOM 983 N N . SER A 1 130 ? 17.433 -0.350 -15.982 1.00 87.00 130 SER A N 1
ATOM 984 C CA . SER A 1 130 ? 16.797 -1.229 -16.960 1.00 87.00 130 SER A CA 1
ATOM 985 C C . SER A 1 130 ? 15.793 -0.457 -17.829 1.00 87.00 130 SER A C 1
ATOM 987 O O . SER A 1 130 ? 15.104 0.449 -17.344 1.00 87.00 130 SER A O 1
ATOM 989 N N . PRO A 1 131 ? 15.656 -0.824 -19.116 1.00 87.81 131 PRO A N 1
ATOM 990 C CA . PRO A 1 131 ? 14.642 -0.232 -19.972 1.00 87.81 131 PRO A CA 1
ATOM 991 C C . PRO A 1 131 ? 13.248 -0.499 -19.401 1.00 87.81 131 PRO A C 1
ATOM 993 O O . PRO A 1 131 ? 12.970 -1.573 -18.867 1.00 87.81 131 PRO A O 1
ATOM 996 N N . VAL A 1 132 ? 12.360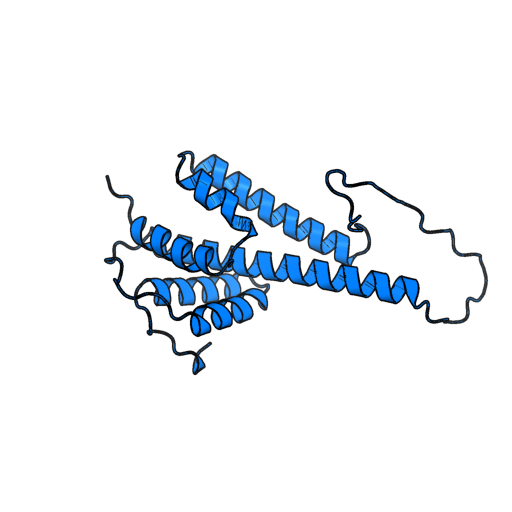 0.483 -19.541 1.00 89.38 132 VAL A N 1
ATOM 997 C CA . VAL A 1 132 ? 10.964 0.340 -19.132 1.00 89.38 132 VAL A CA 1
ATOM 998 C C . VAL A 1 132 ? 10.258 -0.619 -20.096 1.00 89.38 132 VAL A C 1
ATOM 1000 O O . VAL A 1 132 ? 10.233 -0.332 -21.295 1.00 89.38 132 VAL A O 1
ATOM 1003 N N . PRO A 1 133 ? 9.673 -1.733 -19.617 1.00 91.25 133 PRO A N 1
ATOM 1004 C CA . PRO A 1 133 ? 8.936 -2.648 -20.486 1.00 91.25 133 PRO A CA 1
ATOM 1005 C C . PRO A 1 133 ? 7.699 -1.968 -21.072 1.00 91.25 133 PRO A C 1
ATOM 1007 O O . PRO A 1 133 ? 7.085 -1.135 -20.399 1.00 91.25 133 PRO A O 1
ATOM 1010 N N . ALA A 1 134 ? 7.298 -2.351 -22.281 1.00 89.44 134 ALA A N 1
ATOM 1011 C CA . ALA A 1 134 ? 6.082 -1.828 -22.905 1.00 89.44 134 ALA A CA 1
ATOM 1012 C C . ALA A 1 134 ? 4.813 -2.466 -22.315 1.00 89.44 134 ALA A C 1
ATOM 1014 O O . ALA A 1 134 ? 3.743 -1.863 -22.336 1.00 89.44 134 ALA A O 1
ATOM 1015 N N . GLU A 1 135 ? 4.931 -3.680 -21.776 1.00 92.75 135 GLU A N 1
ATOM 10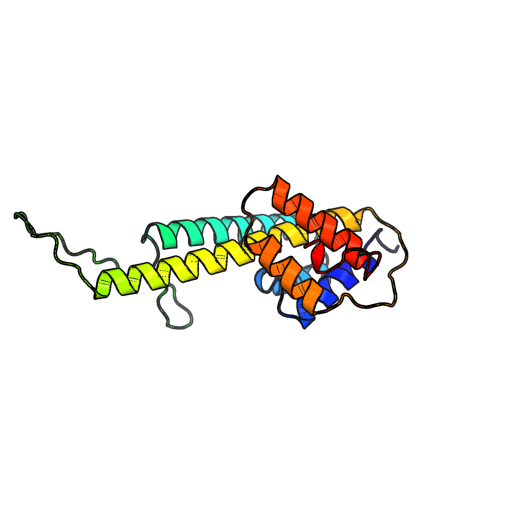16 C CA . GLU A 1 135 ? 3.824 -4.432 -21.202 1.00 92.75 135 GLU A CA 1
ATOM 1017 C C . GLU A 1 135 ? 3.340 -3.802 -19.890 1.00 92.75 135 GLU A C 1
ATOM 1019 O O . GLU A 1 135 ? 4.135 -3.347 -19.059 1.00 92.75 135 GLU A O 1
ATOM 1024 N N . SER A 1 136 ? 2.027 -3.802 -19.673 1.00 89.19 136 SER A N 1
ATOM 1025 C CA . SER A 1 136 ? 1.419 -3.415 -18.401 1.00 89.19 136 SER A CA 1
ATOM 1026 C C . SER A 1 136 ? 1.389 -4.590 -17.424 1.00 89.19 136 SER A C 1
ATOM 1028 O O . SER A 1 136 ? 1.270 -5.747 -17.827 1.00 89.19 136 SER A O 1
ATOM 1030 N N . ILE A 1 137 ? 1.423 -4.286 -16.127 1.00 92.81 137 ILE A N 1
ATOM 1031 C CA . ILE A 1 137 ? 1.156 -5.279 -15.081 1.00 92.81 137 ILE A CA 1
ATOM 1032 C C . ILE A 1 137 ? -0.300 -5.743 -15.203 1.00 92.81 137 ILE A C 1
ATOM 1034 O O . ILE A 1 137 ? -1.192 -4.942 -15.487 1.00 92.81 137 ILE A O 1
ATOM 1038 N N . ASN A 1 138 ? -0.537 -7.039 -15.004 1.00 92.44 138 ASN A N 1
ATOM 1039 C CA . ASN A 1 138 ? -1.880 -7.606 -14.995 1.00 92.44 138 ASN A CA 1
ATOM 1040 C C . ASN A 1 138 ? -2.701 -7.077 -13.799 1.00 92.44 138 ASN A C 1
ATOM 1042 O O . ASN A 1 138 ? -2.206 -7.017 -12.674 1.00 92.44 138 ASN A O 1
ATOM 1046 N N . ASP A 1 139 ? -3.967 -6.729 -14.031 1.00 91.25 139 ASP A N 1
ATOM 1047 C CA . ASP A 1 139 ? -4.819 -6.104 -13.011 1.00 91.25 139 ASP A CA 1
ATOM 1048 C C . ASP A 1 139 ? -5.111 -7.033 -11.833 1.00 91.25 139 ASP A C 1
ATOM 1050 O O . ASP A 1 139 ? -4.920 -6.641 -10.683 1.00 91.25 139 ASP A O 1
ATOM 1054 N N . ASP A 1 140 ? -5.497 -8.282 -12.105 1.00 92.38 140 ASP A N 1
ATOM 1055 C CA . ASP A 1 140 ? -5.759 -9.278 -11.062 1.00 92.38 140 ASP A CA 1
ATOM 1056 C C . ASP A 1 140 ? -4.507 -9.532 -10.222 1.00 92.38 140 ASP A C 1
ATOM 1058 O O . ASP A 1 140 ? -4.583 -9.686 -9.002 1.00 92.38 140 ASP A O 1
ATOM 1062 N N . TRP A 1 141 ? -3.337 -9.535 -10.864 1.00 94.62 141 TRP A N 1
ATOM 1063 C CA . TRP A 1 141 ? -2.061 -9.649 -10.169 1.00 94.62 141 TRP A CA 1
ATOM 1064 C C . TRP A 1 141 ? -1.839 -8.472 -9.231 1.00 94.62 141 TRP A C 1
ATOM 1066 O O . TRP A 1 141 ? -1.510 -8.678 -8.064 1.00 94.62 141 TRP A O 1
ATOM 1076 N N . MET A 1 142 ? -2.082 -7.252 -9.707 1.00 93.69 142 MET A N 1
ATOM 1077 C CA . MET A 1 142 ? -1.904 -6.045 -8.909 1.00 93.69 142 MET A CA 1
ATOM 1078 C C . MET A 1 142 ? -2.866 -6.010 -7.712 1.00 93.69 142 MET A C 1
ATOM 1080 O O . MET A 1 142 ? -2.453 -5.658 -6.605 1.00 93.69 142 MET A O 1
ATOM 1084 N N . TYR A 1 143 ? -4.122 -6.429 -7.894 1.00 92.44 143 TYR A N 1
ATOM 1085 C CA . TYR A 1 143 ? -5.081 -6.551 -6.792 1.00 92.44 143 TYR A CA 1
ATOM 1086 C C . TYR A 1 143 ? -4.637 -7.590 -5.762 1.00 92.44 143 TYR A C 1
ATOM 1088 O O . TYR A 1 143 ? -4.624 -7.302 -4.565 1.00 92.44 143 TYR A O 1
ATOM 1096 N N . ARG A 1 144 ? -4.195 -8.771 -6.209 1.00 94.00 144 ARG A N 1
ATOM 1097 C CA . ARG A 1 144 ? -3.704 -9.812 -5.297 1.00 94.00 144 ARG A CA 1
ATOM 1098 C C . ARG A 1 144 ? -2.441 -9.391 -4.558 1.00 94.00 144 ARG A C 1
ATOM 1100 O O . ARG A 1 144 ? -2.339 -9.629 -3.359 1.00 94.00 144 ARG A O 1
ATOM 1107 N N . TRP A 1 145 ? -1.507 -8.739 -5.245 1.00 95.81 145 TRP A N 1
ATOM 1108 C CA . TRP A 1 145 ? -0.316 -8.180 -4.617 1.00 95.81 145 TRP A CA 1
ATOM 1109 C C . TRP A 1 145 ? -0.691 -7.160 -3.536 1.00 95.81 145 TRP A C 1
ATOM 1111 O O . TRP A 1 145 ? -0.166 -7.234 -2.424 1.00 95.81 145 TRP A O 1
ATOM 1121 N N . ARG A 1 146 ? -1.630 -6.246 -3.828 1.00 94.69 146 ARG A N 1
ATOM 1122 C CA . ARG A 1 146 ? -2.098 -5.240 -2.867 1.00 94.69 146 ARG A CA 1
ATOM 1123 C C . ARG A 1 146 ? -2.666 -5.896 -1.615 1.00 94.69 146 ARG A C 1
ATOM 1125 O O . ARG A 1 146 ? -2.301 -5.488 -0.518 1.00 94.69 146 ARG A O 1
ATOM 1132 N N . ASP A 1 147 ? -3.544 -6.882 -1.766 1.00 94.12 147 ASP A N 1
ATOM 1133 C CA . ASP A 1 147 ? -4.173 -7.557 -0.628 1.00 94.12 147 ASP A CA 1
ATOM 1134 C C . ASP A 1 147 ? -3.135 -8.291 0.230 1.00 94.12 147 ASP A C 1
ATOM 1136 O O . ASP A 1 147 ? -3.145 -8.192 1.462 1.00 94.12 147 ASP A O 1
ATOM 1140 N N . SER A 1 148 ? -2.168 -8.950 -0.413 1.00 95.44 148 SER A N 1
ATOM 1141 C CA . SER A 1 148 ? -1.063 -9.591 0.293 1.00 95.44 148 SER A CA 1
ATOM 1142 C C . SER A 1 148 ? -0.183 -8.574 1.034 1.00 95.44 148 SER A C 1
ATOM 1144 O O . SER A 1 148 ? 0.121 -8.774 2.213 1.00 95.44 148 SER A O 1
ATOM 1146 N N . ALA A 1 149 ? 0.166 -7.448 0.405 1.00 95.44 149 ALA A N 1
ATOM 1147 C CA . ALA A 1 149 ? 0.945 -6.376 1.027 1.00 95.44 149 ALA A CA 1
ATOM 1148 C C . ALA A 1 149 ? 0.186 -5.678 2.173 1.00 95.44 149 ALA A C 1
ATOM 1150 O O . ALA A 1 149 ? 0.777 -5.365 3.205 1.00 95.44 149 ALA A O 1
ATOM 1151 N N . ALA A 1 150 ? -1.127 -5.484 2.034 1.00 95.12 150 ALA A N 1
ATOM 1152 C CA . ALA A 1 150 ? -1.991 -4.902 3.060 1.00 95.12 150 ALA A CA 1
ATOM 1153 C C . ALA A 1 150 ? -2.008 -5.737 4.351 1.00 95.12 150 ALA A C 1
ATOM 1155 O O . ALA A 1 150 ? -2.067 -5.188 5.455 1.00 95.12 150 ALA A O 1
ATOM 1156 N N . SER A 1 151 ? -1.912 -7.063 4.216 1.00 95.06 151 SER A N 1
ATOM 1157 C CA . SER A 1 151 ? -2.010 -8.009 5.330 1.00 95.06 151 SER A CA 1
ATOM 1158 C C . SER A 1 151 ? -0.756 -8.099 6.215 1.00 95.06 151 SER A C 1
ATOM 1160 O O . SER A 1 151 ? -0.817 -8.684 7.300 1.00 95.06 151 SER A O 1
ATOM 1162 N N . VAL A 1 152 ? 0.379 -7.515 5.804 1.00 94.19 152 VAL A N 1
ATOM 1163 C CA . VAL A 1 152 ? 1.656 -7.626 6.531 1.00 94.19 152 VAL A CA 1
ATOM 1164 C C . VAL A 1 152 ? 2.029 -6.358 7.296 1.00 94.19 152 VAL A C 1
ATOM 1166 O O . VAL A 1 152 ? 1.959 -5.254 6.775 1.00 94.19 152 VAL A O 1
ATOM 1169 N N . SER A 1 153 ? 2.504 -6.503 8.533 1.00 87.31 153 SER A N 1
ATOM 1170 C CA . SER A 1 153 ? 2.889 -5.368 9.388 1.00 87.31 153 SER A CA 1
ATOM 1171 C C . SER A 1 153 ? 4.389 -5.255 9.670 1.00 87.31 153 SER A C 1
ATOM 1173 O O . SER A 1 153 ? 4.828 -4.224 10.176 1.00 87.31 153 SER A O 1
ATOM 1175 N N . SER A 1 154 ? 5.186 -6.288 9.376 1.00 94.88 154 SER A N 1
ATOM 1176 C CA . SER A 1 154 ? 6.632 -6.237 9.601 1.00 94.88 154 SER A CA 1
ATOM 1177 C C . SER A 1 154 ? 7.349 -5.550 8.442 1.00 94.88 154 SER A C 1
ATOM 1179 O O . SER A 1 154 ? 7.057 -5.803 7.272 1.00 94.88 154 SER A O 1
ATOM 1181 N N . GLU A 1 155 ? 8.342 -4.723 8.770 1.00 93.38 155 GLU A N 1
ATOM 1182 C CA . GLU A 1 155 ? 9.162 -4.008 7.785 1.00 93.38 155 GLU A CA 1
ATOM 1183 C C . GLU A 1 155 ? 9.847 -4.973 6.805 1.00 93.38 155 GLU A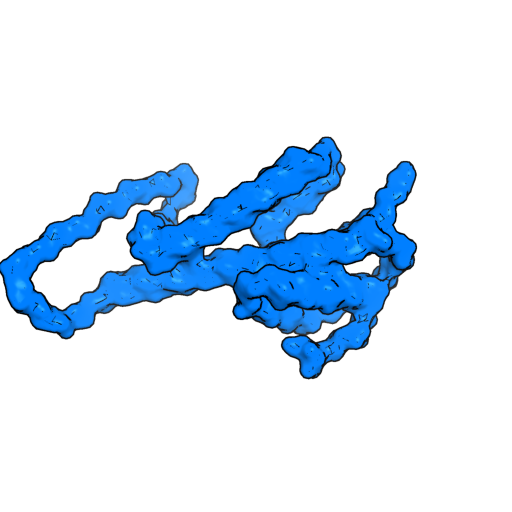 C 1
ATOM 1185 O O . GLU A 1 155 ? 9.890 -4.734 5.601 1.00 93.38 155 GLU A O 1
ATOM 1190 N N . GLN A 1 156 ? 10.307 -6.128 7.298 1.00 96.62 156 GLN A N 1
ATOM 1191 C CA . GLN A 1 156 ? 10.899 -7.164 6.455 1.00 96.62 156 GLN A CA 1
ATOM 1192 C C . GLN A 1 156 ? 9.911 -7.686 5.401 1.00 96.62 156 GLN A C 1
ATOM 1194 O O . GLN A 1 156 ? 10.278 -7.810 4.235 1.00 96.62 156 GLN A O 1
ATOM 1199 N N . MET A 1 157 ? 8.661 -7.969 5.781 1.00 96.75 157 MET A N 1
ATOM 1200 C CA . MET A 1 157 ? 7.649 -8.443 4.832 1.00 96.75 157 MET A CA 1
ATOM 1201 C C . MET A 1 157 ? 7.225 -7.341 3.860 1.00 96.75 157 MET A C 1
ATOM 1203 O O . MET A 1 157 ? 7.051 -7.614 2.677 1.00 96.75 157 MET A O 1
ATOM 1207 N N . GLN A 1 158 ? 7.105 -6.097 4.327 1.00 96.19 158 GLN A N 1
ATOM 1208 C CA . GLN A 1 158 ? 6.814 -4.943 3.468 1.00 96.19 158 GLN A CA 1
ATOM 1209 C C . GLN A 1 158 ? 7.918 -4.738 2.418 1.00 96.19 158 GLN A C 1
ATOM 1211 O O . GLN A 1 158 ? 7.621 -4.515 1.246 1.00 96.19 158 GLN A O 1
ATOM 1216 N N . SER A 1 159 ? 9.185 -4.898 2.808 1.00 96.88 159 SER A N 1
ATOM 1217 C CA . SER A 1 159 ? 10.337 -4.859 1.900 1.00 96.88 159 SER A CA 1
ATOM 1218 C C . SER A 1 159 ? 10.333 -6.007 0.882 1.00 96.88 159 SER A C 1
ATOM 1220 O O . SER A 1 159 ? 10.591 -5.789 -0.307 1.00 96.88 159 SER A O 1
ATOM 1222 N N . LEU A 1 160 ? 9.970 -7.224 1.306 1.00 96.62 160 LEU A N 1
ATOM 1223 C CA . LEU A 1 160 ? 9.805 -8.366 0.400 1.00 96.62 160 LEU A CA 1
ATOM 1224 C C . LEU A 1 160 ? 8.704 -8.107 -0.634 1.00 96.62 160 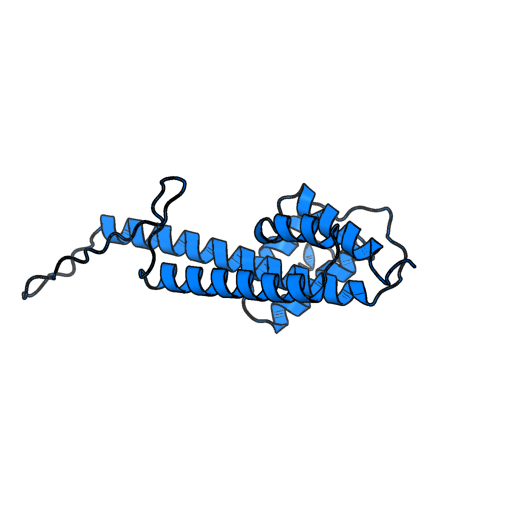LEU A C 1
ATOM 1226 O O . LEU A 1 160 ? 8.948 -8.265 -1.829 1.00 96.62 160 LEU A O 1
ATOM 1230 N N . TRP A 1 161 ? 7.530 -7.638 -0.206 1.00 96.88 161 TRP A N 1
ATOM 1231 C CA . TRP A 1 161 ? 6.440 -7.294 -1.124 1.00 96.88 161 TRP A CA 1
ATOM 1232 C C . TRP A 1 161 ? 6.794 -6.138 -2.061 1.00 96.88 161 TRP A C 1
ATOM 1234 O O . TRP A 1 161 ? 6.395 -6.164 -3.226 1.00 96.88 161 TRP A O 1
ATOM 1244 N N . GLY A 1 162 ? 7.585 -5.167 -1.597 1.00 96.38 162 GLY A N 1
ATOM 1245 C CA . GLY A 1 162 ? 8.148 -4.125 -2.455 1.00 96.38 162 GLY A CA 1
ATOM 1246 C C . GLY A 1 162 ? 9.106 -4.681 -3.512 1.00 96.38 162 GLY A C 1
ATOM 1247 O O . GLY A 1 162 ? 9.060 -4.277 -4.670 1.00 96.38 162 GLY A O 1
ATOM 1248 N N . SER A 1 163 ? 9.931 -5.665 -3.149 1.00 96.00 163 SER A N 1
ATOM 1249 C CA . SER A 1 163 ? 10.846 -6.335 -4.084 1.00 96.00 163 SER A CA 1
ATOM 1250 C C . SER A 1 163 ? 10.098 -7.154 -5.141 1.00 96.00 163 SER A C 1
ATOM 1252 O O . SER A 1 163 ? 10.463 -7.113 -6.316 1.00 96.00 163 SER A O 1
ATOM 1254 N N . VAL A 1 164 ? 9.025 -7.850 -4.745 1.00 96.56 164 VAL A N 1
ATOM 1255 C CA . VAL A 1 164 ? 8.132 -8.572 -5.670 1.00 96.56 164 VAL A CA 1
ATOM 1256 C C . VAL A 1 164 ? 7.510 -7.604 -6.678 1.00 96.56 164 VAL A C 1
ATOM 1258 O O . VAL A 1 164 ? 7.588 -7.845 -7.881 1.00 96.56 164 VAL A O 1
ATOM 1261 N N . LEU A 1 165 ? 6.972 -6.470 -6.213 1.00 96.12 165 LEU A N 1
ATOM 1262 C CA . LEU A 1 165 ? 6.399 -5.462 -7.106 1.00 96.12 165 LEU A CA 1
ATOM 1263 C C . LEU A 1 165 ? 7.436 -4.843 -8.043 1.00 96.12 165 LEU A C 1
ATOM 1265 O O . LEU A 1 165 ? 7.169 -4.699 -9.231 1.00 96.12 165 LEU A O 1
ATOM 1269 N N . ALA A 1 166 ? 8.625 -4.504 -7.541 1.00 95.50 166 ALA A N 1
ATOM 1270 C CA . ALA A 1 166 ? 9.698 -3.976 -8.379 1.00 95.50 166 ALA A CA 1
ATOM 1271 C C . ALA A 1 166 ? 10.083 -4.960 -9.499 1.00 95.50 166 ALA A C 1
ATOM 1273 O O . ALA A 1 166 ? 10.310 -4.545 -10.634 1.00 95.50 166 ALA A O 1
ATOM 1274 N N . GLY A 1 167 ? 10.113 -6.264 -9.203 1.00 94.81 167 GLY A N 1
ATOM 1275 C CA . GLY A 1 167 ? 10.337 -7.302 -10.209 1.00 94.81 167 GLY A CA 1
ATOM 1276 C C . GLY A 1 167 ? 9.233 -7.351 -11.267 1.00 94.81 167 GLY A C 1
ATOM 1277 O O . GLY A 1 167 ? 9.540 -7.393 -12.456 1.00 94.81 167 GLY A O 1
ATOM 1278 N N . GLU A 1 168 ? 7.968 -7.255 -10.858 1.00 95.38 168 GLU A N 1
ATOM 1279 C CA . GLU A 1 168 ? 6.831 -7.242 -11.786 1.00 95.38 168 GLU A CA 1
ATOM 1280 C C . GLU A 1 168 ? 6.788 -5.966 -12.651 1.00 95.38 168 GLU A C 1
ATOM 1282 O O . GLU A 1 168 ? 6.503 -6.037 -13.842 1.00 95.38 168 GLU A O 1
ATOM 1287 N N . VAL A 1 169 ? 7.153 -4.797 -12.107 1.00 94.38 169 VAL A N 1
ATOM 1288 C CA . VAL A 1 169 ? 7.291 -3.545 -12.884 1.00 94.38 169 VAL A CA 1
ATOM 1289 C C . VAL A 1 169 ? 8.366 -3.680 -13.967 1.00 94.38 169 VAL A C 1
ATOM 1291 O O . VAL A 1 169 ? 8.185 -3.195 -15.091 1.00 94.38 169 VAL A O 1
ATOM 1294 N N . LYS A 1 170 ? 9.483 -4.338 -13.630 1.00 94.38 170 LYS A N 1
ATOM 1295 C CA . LYS A 1 170 ? 10.622 -4.564 -14.530 1.00 94.38 170 LYS A CA 1
ATOM 1296 C C . LYS A 1 170 ? 10.382 -5.655 -15.562 1.00 94.38 170 LYS A C 1
ATOM 1298 O O . LYS A 1 170 ? 10.978 -5.611 -16.631 1.00 94.38 170 LYS A O 1
ATOM 1303 N N . SER A 1 171 ? 9.587 -6.663 -15.237 1.00 93.31 171 SER A N 1
ATOM 1304 C CA . SER A 1 171 ? 9.309 -7.778 -16.134 1.00 93.31 171 SER A CA 1
ATOM 1305 C C . SER A 1 171 ? 7.911 -8.329 -15.842 1.00 93.31 171 SER A C 1
ATOM 1307 O O . SER A 1 171 ? 7.780 -9.321 -15.117 1.00 93.31 171 SER A O 1
ATOM 1309 N N . PRO A 1 172 ? 6.863 -7.675 -16.382 1.00 93.75 172 PRO A N 1
ATOM 1310 C CA . PRO A 1 172 ? 5.482 -8.105 -16.191 1.00 93.75 172 PRO A CA 1
ATOM 1311 C C . PRO A 1 172 ? 5.285 -9.571 -16.594 1.00 93.75 172 PRO A C 1
ATOM 1313 O O . PRO A 1 172 ? 5.772 -10.006 -17.638 1.00 93.75 172 PRO A O 1
ATOM 1316 N N . GLY A 1 173 ? 4.579 -10.336 -15.763 1.00 90.81 173 GLY A N 1
ATOM 1317 C CA . GLY A 1 173 ? 4.377 -11.776 -15.918 1.00 90.81 173 GLY A CA 1
ATOM 1318 C C . GLY A 1 173 ? 5.450 -12.655 -15.265 1.00 90.81 173 GLY A C 1
ATOM 1319 O O . GLY A 1 173 ? 5.338 -13.880 -15.344 1.00 90.81 173 GLY A O 1
ATOM 1320 N N . SER A 1 174 ? 6.463 -12.074 -14.609 1.00 89.44 174 SER A N 1
ATOM 1321 C CA . SER A 1 174 ? 7.507 -12.831 -13.899 1.00 89.44 174 SER A CA 1
ATOM 1322 C C . SER A 1 174 ? 6.973 -13.570 -12.678 1.00 89.44 174 SER A C 1
ATOM 1324 O O . SER A 1 174 ? 7.419 -14.681 -12.381 1.00 89.44 174 SER A O 1
ATOM 1326 N N . PHE A 1 175 ? 6.005 -12.981 -11.974 1.00 91.00 175 PHE A N 1
ATOM 1327 C CA . PHE A 1 175 ? 5.334 -13.630 -10.858 1.00 91.00 175 PHE A CA 1
ATOM 1328 C C . PHE A 1 175 ? 3.937 -14.070 -11.279 1.00 91.00 175 PHE A C 1
ATOM 1330 O O . PHE A 1 175 ? 3.092 -13.273 -11.668 1.00 91.00 175 PHE A O 1
ATOM 1337 N N . SER A 1 176 ? 3.653 -15.364 -11.162 1.00 89.44 176 SER A N 1
ATOM 1338 C CA . SER A 1 176 ? 2.303 -15.866 -11.416 1.00 89.44 176 SER A CA 1
ATOM 1339 C C . SER A 1 176 ? 1.343 -15.467 -10.290 1.00 89.44 176 SER A C 1
ATOM 1341 O O . SER A 1 176 ? 1.754 -15.282 -9.145 1.00 89.44 176 SER A O 1
ATOM 1343 N N . LEU A 1 177 ? 0.034 -15.466 -10.560 1.00 86.88 177 LEU A N 1
ATOM 1344 C CA . LEU A 1 177 ? -0.960 -15.345 -9.488 1.00 86.88 177 LEU A CA 1
ATOM 1345 C C . LEU A 1 177 ? -0.742 -16.425 -8.417 1.00 86.88 177 LEU A C 1
ATOM 1347 O O . LEU A 1 177 ? -0.779 -16.129 -7.235 1.00 86.88 177 LEU A O 1
ATOM 1351 N N . ARG A 1 178 ? -0.450 -17.675 -8.792 1.00 84.88 178 ARG A N 1
ATOM 1352 C CA . ARG A 1 178 ? -0.294 -18.783 -7.826 1.00 84.88 178 ARG A CA 1
ATOM 1353 C C . ARG A 1 178 ? 0.869 -18.608 -6.846 1.00 84.88 178 ARG A C 1
ATOM 1355 O O . ARG A 1 178 ? 0.897 -19.303 -5.839 1.00 84.88 178 ARG A O 1
ATOM 1362 N N . THR A 1 179 ? 1.828 -17.748 -7.173 1.00 82.38 179 THR A N 1
ATOM 1363 C CA . THR A 1 179 ? 3.005 -17.472 -6.339 1.00 82.38 179 THR A CA 1
ATOM 1364 C C . THR A 1 179 ? 2.811 -16.291 -5.386 1.00 82.38 179 THR A C 1
ATOM 1366 O O . THR A 1 179 ? 3.657 -16.101 -4.517 1.00 82.38 179 THR A O 1
ATOM 1369 N N . LEU A 1 180 ? 1.722 -15.526 -5.543 1.00 81.75 180 LEU A N 1
ATOM 1370 C CA . LEU A 1 180 ? 1.252 -14.505 -4.599 1.00 81.75 180 LEU A CA 1
ATOM 1371 C C . LEU A 1 180 ? 0.332 -15.121 -3.544 1.00 81.75 180 LEU A C 1
ATOM 1373 O O . LEU A 1 180 ? 0.365 -14.632 -2.396 1.00 81.75 180 LEU A O 1
#

Organism: NCBI:txid1127483

Radius of gyration: 20.62 Å; chains: 1; bounding box: 46×39×65 Å